Protein AF-A0A941R0S0-F1 (afdb_monomer_lite)

Foldseek 3Di:
DCCVVVPDLLVQLLVLLVLLLVLLVVCCVQCPVVVHPDDVCPLVSLLSNLLSLLSLLLSVLVLLPPLDDPVVSVVSNVLSVLSNVLSNVVSPDPDPSVLVSQLSVLCVLCVCLVRCPPQFDPVLSVLSNVLSVLSNVQSVCCPPVVDDDDPVCVVVVVSSSVSCSSNRRVRSNVSSVVD

Secondary structure (DSSP, 8-state):
-HHHHS--HHHHHHHHHHHHHHHHHHHIIIIIIS--SS-TTHHHHHHHHHHHHHHHHHHHHHHHGGGS-HHHHHHHHHHHHHHHHHHHHHTT--SSTHHHHHHHHHHHHHHHHHH-TTTS-HHHHHHHHHHHHHHHHHHHHHHHH-PPPPGGGTHHHHHHHHHHIIIIIIHHHHHHHT-

pLDDT: mean 87.94, std 9.0, range [44.41, 97.06]

Radius of gyration: 16.09 Å; chains: 1; bounding box: 39×32×51 Å

Structure (mmCIF, N/CA/C/O backbone):
data_AF-A0A941R0S0-F1
#
_entry.id   AF-A0A941R0S0-F1
#
loop_
_atom_site.group_PDB
_atom_site.id
_atom_site.type_symbol
_atom_site.label_atom_id
_atom_site.label_alt_id
_atom_site.label_comp_id
_atom_site.label_asym_id
_atom_site.label_entity_id
_atom_site.label_seq_id
_atom_site.pdbx_PDB_ins_code
_atom_site.Cartn_x
_atom_site.Cartn_y
_atom_site.Cartn_z
_atom_site.occupancy
_atom_site.B_iso_or_equiv
_atom_site.auth_seq_id
_atom_site.auth_comp_id
_atom_site.auth_asym_id
_atom_site.auth_atom_id
_atom_site.pdbx_PDB_model_num
ATOM 1 N N . MET A 1 1 ? 9.749 10.858 22.629 1.00 47.94 1 MET A N 1
ATOM 2 C CA . MET A 1 1 ? 10.110 9.467 22.264 1.00 47.94 1 MET A CA 1
ATOM 3 C C . MET A 1 1 ? 9.110 8.440 22.776 1.00 47.94 1 MET A C 1
ATOM 5 O O . MET A 1 1 ? 8.605 7.709 21.945 1.00 47.94 1 MET A O 1
ATOM 9 N N . LYS A 1 2 ? 8.739 8.398 24.069 1.00 44.41 2 LYS A N 1
ATOM 10 C CA . LYS A 1 2 ? 7.673 7.477 24.533 1.00 44.41 2 LYS A CA 1
ATOM 11 C C . LYS A 1 2 ? 6.359 7.632 23.754 1.00 44.41 2 LYS A C 1
ATOM 13 O O . LYS A 1 2 ? 5.819 6.638 23.311 1.00 44.41 2 LYS A O 1
ATOM 18 N N . SER A 1 3 ? 5.919 8.866 23.506 1.00 51.97 3 SER A N 1
ATOM 19 C CA . SER A 1 3 ? 4.736 9.163 22.682 1.00 51.97 3 SER A CA 1
ATOM 20 C C . SER A 1 3 ? 4.870 8.778 21.204 1.00 51.97 3 SER A C 1
ATOM 22 O O . SER A 1 3 ? 3.861 8.569 20.553 1.00 51.97 3 SER A O 1
ATOM 24 N N . PHE A 1 4 ? 6.096 8.668 20.678 1.00 51.41 4 PHE A N 1
ATOM 25 C CA . PHE A 1 4 ? 6.349 8.236 19.298 1.00 51.41 4 PHE A CA 1
ATOM 26 C C . PHE A 1 4 ? 6.201 6.715 19.148 1.00 51.41 4 PHE A C 1
ATOM 28 O O . PHE A 1 4 ? 5.744 6.243 18.121 1.00 51.41 4 PHE A O 1
ATOM 35 N N . PHE A 1 5 ? 6.552 5.953 20.190 1.00 58.56 5 PHE A N 1
ATOM 36 C CA . PHE A 1 5 ? 6.361 4.497 20.238 1.00 58.56 5 PHE A CA 1
ATOM 37 C C . PHE A 1 5 ? 5.023 4.070 20.868 1.00 58.56 5 PHE A C 1
ATOM 39 O O . PHE A 1 5 ? 4.724 2.882 20.904 1.00 58.56 5 PHE A O 1
ATOM 46 N N . ALA A 1 6 ? 4.244 5.016 21.401 1.00 70.19 6 ALA A N 1
ATOM 47 C CA . ALA A 1 6 ? 2.967 4.780 22.084 1.00 70.19 6 ALA A CA 1
ATOM 48 C C . ALA A 1 6 ? 1.796 5.520 21.416 1.00 70.19 6 ALA A C 1
ATOM 50 O O . ALA A 1 6 ? 0.773 5.770 22.052 1.00 70.19 6 ALA A O 1
ATOM 51 N N . SER A 1 7 ? 1.970 5.913 20.157 1.00 79.38 7 SER A N 1
ATOM 52 C CA . SER A 1 7 ? 0.910 6.430 19.298 1.00 79.38 7 SER A CA 1
ATOM 53 C C . SER A 1 7 ? -0.217 5.410 19.164 1.00 79.38 7 SER A C 1
ATOM 55 O O . SER A 1 7 ? 0.009 4.197 19.143 1.00 79.38 7 SER A O 1
ATOM 57 N N . THR A 1 8 ? -1.445 5.909 19.073 1.00 88.50 8 THR A N 1
ATOM 58 C CA . THR A 1 8 ? -2.624 5.061 18.866 1.00 88.50 8 THR A CA 1
ATOM 59 C C . THR A 1 8 ? -2.588 4.389 17.492 1.00 88.50 8 THR A C 1
ATOM 61 O O . THR A 1 8 ? -1.954 4.892 16.560 1.00 88.50 8 THR A O 1
ATOM 64 N N . ASP A 1 9 ? -3.328 3.288 17.327 1.00 89.31 9 ASP A N 1
ATOM 65 C CA . ASP A 1 9 ? -3.480 2.615 16.026 1.00 89.31 9 ASP A CA 1
ATOM 66 C C . ASP A 1 9 ? -3.929 3.590 14.927 1.00 89.31 9 ASP A C 1
ATOM 68 O O . ASP A 1 9 ? -3.390 3.584 13.819 1.00 89.31 9 ASP A O 1
ATOM 72 N N . LYS A 1 10 ? -4.866 4.487 15.265 1.00 92.06 10 LYS A N 1
ATOM 73 C CA . LYS A 1 10 ? -5.369 5.529 14.365 1.00 92.06 10 LYS A CA 1
ATOM 74 C C . LYS A 1 10 ? -4.269 6.497 13.941 1.00 92.06 10 LYS A C 1
ATOM 76 O O . LYS A 1 10 ? -4.121 6.773 12.753 1.00 92.06 10 LYS A O 1
ATOM 81 N N . GLU A 1 11 ? -3.501 7.030 14.888 1.00 92.00 11 GLU A N 1
ATOM 82 C CA . GLU A 1 11 ? -2.415 7.969 14.582 1.00 92.00 11 GLU A CA 1
ATOM 83 C C . GLU A 1 11 ? -1.331 7.315 13.728 1.00 92.00 11 GLU A C 1
ATOM 85 O O . GLU A 1 11 ? -0.908 7.908 12.736 1.00 92.00 11 GLU A O 1
ATOM 90 N N . ASN A 1 12 ? -0.933 6.085 14.063 1.00 90.00 12 ASN A N 1
ATOM 91 C CA . ASN A 1 12 ? 0.060 5.330 13.301 1.00 90.00 12 ASN A CA 1
ATOM 92 C C . ASN A 1 12 ? -0.395 5.081 11.867 1.00 90.00 12 ASN A C 1
ATOM 94 O O . ASN A 1 12 ? 0.352 5.352 10.926 1.00 90.00 12 ASN A O 1
ATOM 98 N N . ALA A 1 13 ? -1.631 4.622 11.685 1.00 92.12 13 ALA A N 1
ATOM 99 C CA . ALA A 1 13 ? -2.160 4.350 10.360 1.00 92.12 13 ALA A CA 1
ATOM 100 C C . ALA A 1 13 ? -2.310 5.624 9.516 1.00 92.12 13 ALA A C 1
ATOM 102 O O . ALA A 1 13 ? -2.003 5.612 8.325 1.00 92.12 13 ALA A O 1
ATOM 103 N N . LEU A 1 14 ? -2.725 6.743 10.123 1.00 94.75 14 LEU A N 1
ATOM 104 C CA . LEU A 1 14 ? -2.800 8.030 9.429 1.00 94.75 14 LEU A CA 1
ATOM 105 C C . LEU A 1 14 ? -1.411 8.538 9.028 1.00 94.75 14 LEU A C 1
ATOM 107 O O . LEU A 1 14 ? -1.231 8.964 7.890 1.00 94.75 14 LEU A O 1
ATOM 111 N N . GLN A 1 15 ? -0.427 8.475 9.928 1.00 94.00 15 GLN A N 1
ATOM 112 C CA . GLN A 1 15 ? 0.951 8.878 9.633 1.00 94.00 15 GLN A CA 1
ATOM 113 C C . GLN A 1 15 ? 1.560 8.021 8.519 1.00 94.00 15 GLN A C 1
ATOM 115 O O . GLN A 1 15 ? 2.133 8.571 7.578 1.00 94.00 15 GLN A O 1
ATOM 120 N N . ALA A 1 16 ? 1.380 6.699 8.586 1.00 95.00 16 ALA A N 1
ATOM 121 C CA . ALA A 1 16 ? 1.815 5.777 7.544 1.00 95.00 16 ALA A CA 1
ATOM 122 C C . ALA A 1 16 ? 1.138 6.091 6.203 1.00 95.00 16 ALA A C 1
ATOM 124 O O . ALA A 1 16 ? 1.822 6.226 5.193 1.00 95.00 16 ALA A O 1
ATOM 125 N N . GLY A 1 17 ? -0.181 6.305 6.200 1.00 95.88 17 GLY A N 1
ATOM 126 C CA . GLY A 1 17 ? -0.927 6.678 5.002 1.00 95.88 17 GLY A CA 1
ATOM 127 C C . GLY A 1 17 ? -0.429 7.979 4.369 1.00 95.88 17 GLY A C 1
ATOM 128 O O . GLY A 1 17 ? -0.190 8.019 3.165 1.00 95.88 17 GLY A O 1
ATOM 129 N N . TYR A 1 18 ? -0.222 9.047 5.150 1.00 96.50 18 TYR A N 1
ATOM 130 C CA . TYR A 1 18 ? 0.285 10.307 4.590 1.00 96.50 18 TYR A CA 1
ATOM 131 C C . TYR A 1 18 ? 1.710 10.173 4.076 1.00 96.50 18 TYR A C 1
ATOM 133 O O . TYR A 1 18 ? 2.000 10.673 2.991 1.00 96.50 18 TYR A O 1
ATOM 141 N N . LEU A 1 19 ? 2.586 9.495 4.825 1.00 96.56 19 LEU A N 1
ATOM 142 C CA . LEU A 1 19 ? 3.953 9.252 4.381 1.00 96.56 19 LEU A CA 1
ATOM 143 C C . LEU A 1 19 ? 3.948 8.495 3.052 1.00 96.56 19 LEU A C 1
ATOM 145 O O . LEU A 1 19 ? 4.632 8.920 2.128 1.00 96.56 19 LEU A O 1
ATOM 149 N N . PHE A 1 20 ? 3.114 7.460 2.933 1.00 96.44 20 PHE A N 1
ATOM 150 C CA . PHE A 1 20 ? 2.946 6.677 1.712 1.00 96.44 20 PHE A CA 1
ATOM 151 C C . PHE A 1 20 ? 2.473 7.530 0.525 1.00 96.44 20 PHE A C 1
ATOM 153 O O . PHE A 1 20 ? 3.016 7.415 -0.574 1.00 96.44 20 PHE A O 1
ATOM 160 N N . LEU A 1 21 ? 1.509 8.434 0.727 1.00 96.44 21 LEU A N 1
ATOM 161 C CA . LEU A 1 21 ? 1.086 9.369 -0.323 1.00 96.44 21 LEU A CA 1
ATOM 162 C C . LEU A 1 21 ? 2.225 10.310 -0.740 1.00 96.44 21 LEU A C 1
ATOM 164 O O . LEU A 1 21 ?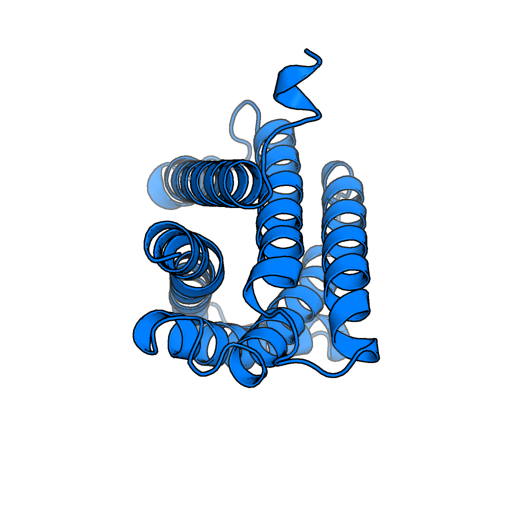 2.466 10.488 -1.933 1.00 96.44 21 LEU A O 1
ATOM 168 N N . ILE A 1 22 ? 2.941 10.884 0.230 1.00 95.56 22 ILE A N 1
ATOM 169 C CA . ILE A 1 22 ? 4.039 11.829 -0.016 1.00 95.56 22 ILE A CA 1
ATOM 170 C C . ILE A 1 22 ? 5.151 11.168 -0.833 1.00 95.56 22 ILE A C 1
ATOM 172 O O . ILE A 1 22 ? 5.567 11.724 -1.845 1.00 95.56 22 ILE A O 1
ATOM 176 N N . VAL A 1 23 ? 5.618 9.982 -0.434 1.00 94.62 23 VAL A N 1
ATOM 177 C CA . VAL A 1 23 ? 6.722 9.296 -1.130 1.00 94.62 23 VAL A CA 1
ATOM 178 C C . VAL A 1 23 ? 6.337 8.851 -2.540 1.00 94.62 23 VAL A C 1
ATOM 180 O O . VAL A 1 23 ? 7.167 8.936 -3.440 1.00 94.62 23 VAL A O 1
ATOM 183 N N . ASN A 1 24 ? 5.078 8.458 -2.773 1.00 93.69 24 ASN A N 1
ATOM 184 C CA . ASN A 1 24 ? 4.605 8.159 -4.126 1.00 93.69 24 ASN A CA 1
ATOM 185 C C . ASN A 1 24 ? 4.541 9.424 -4.999 1.00 93.69 24 ASN A C 1
ATOM 187 O O . ASN A 1 24 ? 4.996 9.392 -6.139 1.00 93.69 24 ASN A O 1
ATOM 191 N N . ILE A 1 25 ? 4.026 10.544 -4.476 1.00 91.94 25 ILE A N 1
ATOM 192 C CA . ILE A 1 25 ? 4.004 11.823 -5.208 1.00 91.94 25 ILE A CA 1
ATOM 193 C C . ILE A 1 25 ? 5.429 12.280 -5.534 1.00 91.94 25 ILE A C 1
ATOM 195 O O . ILE A 1 25 ? 5.688 12.691 -6.662 1.00 91.94 25 ILE A O 1
ATOM 199 N N . LEU A 1 26 ? 6.353 12.183 -4.573 1.00 90.94 26 LEU A N 1
ATOM 200 C CA . LEU A 1 26 ? 7.760 12.515 -4.792 1.00 90.94 26 LEU A CA 1
ATOM 201 C C . LEU A 1 26 ? 8.364 11.662 -5.905 1.00 90.94 26 LEU A C 1
ATOM 203 O O . LEU A 1 26 ? 8.950 12.234 -6.817 1.00 90.94 26 LEU A O 1
ATOM 207 N N . GLY A 1 27 ? 8.163 10.340 -5.869 1.00 87.00 27 GLY A N 1
ATOM 208 C CA . GLY A 1 27 ? 8.613 9.441 -6.933 1.00 87.00 27 GLY A CA 1
ATOM 209 C C . GLY A 1 27 ? 8.050 9.845 -8.296 1.00 87.00 27 GLY A C 1
ATOM 210 O O . GLY A 1 27 ? 8.799 10.069 -9.235 1.00 87.00 27 GLY A O 1
ATOM 211 N N . PHE A 1 28 ? 6.740 10.060 -8.402 1.00 85.69 28 PHE A N 1
ATOM 212 C CA . PHE A 1 28 ? 6.128 10.472 -9.669 1.00 85.69 28 PHE A CA 1
ATOM 213 C C . PHE A 1 28 ? 6.681 11.789 -10.219 1.00 85.69 28 PHE A C 1
ATOM 215 O O . PHE A 1 28 ? 6.889 11.919 -11.424 1.00 85.69 28 PHE A O 1
ATOM 222 N N . VAL A 1 29 ? 6.936 12.769 -9.352 1.00 86.19 29 VAL A N 1
ATOM 223 C CA . VAL A 1 29 ? 7.525 14.042 -9.773 1.00 86.19 29 VAL A CA 1
ATOM 224 C C . VAL A 1 2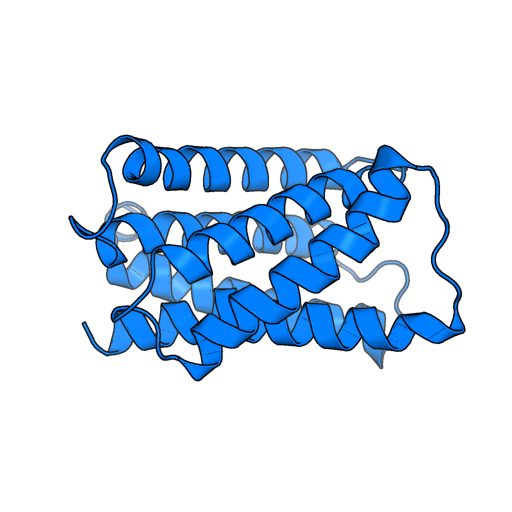9 ? 8.971 13.843 -10.226 1.00 86.19 29 VAL A C 1
ATOM 226 O O . VAL A 1 29 ? 9.333 14.334 -11.293 1.00 86.19 29 VAL A O 1
ATOM 229 N N . THR A 1 30 ? 9.796 13.126 -9.462 1.00 85.00 30 THR A N 1
ATOM 230 C CA . THR A 1 30 ? 11.233 13.015 -9.743 1.00 85.00 30 THR A CA 1
ATOM 231 C C . THR A 1 30 ? 11.541 12.080 -10.912 1.00 85.00 30 THR A C 1
ATOM 233 O O . THR A 1 30 ? 12.223 12.494 -11.848 1.00 85.00 30 THR A O 1
ATOM 236 N N . THR A 1 31 ? 11.031 10.849 -10.916 1.00 81.38 31 THR A N 1
ATOM 237 C CA . THR A 1 31 ? 11.281 9.891 -12.006 1.00 81.38 31 THR A CA 1
ATOM 238 C C . THR A 1 31 ? 10.297 10.061 -13.159 1.00 81.38 31 THR A C 1
ATOM 240 O O . THR A 1 31 ? 10.705 9.985 -14.312 1.00 81.38 31 THR A O 1
ATOM 243 N N . GLY A 1 32 ? 9.019 10.338 -12.886 1.00 77.19 32 GLY A N 1
ATOM 244 C CA . GLY A 1 32 ? 7.985 10.427 -13.926 1.00 77.19 32 GLY A CA 1
ATOM 245 C C . GLY A 1 32 ? 7.983 11.745 -14.708 1.00 77.19 32 GLY A C 1
ATOM 246 O O . GLY A 1 32 ? 8.024 11.734 -15.935 1.00 77.19 32 GLY A O 1
ATOM 247 N N . ILE A 1 33 ? 7.920 12.888 -14.015 1.00 80.75 33 ILE A N 1
ATOM 248 C CA . ILE A 1 33 ? 7.845 14.217 -14.656 1.00 80.75 33 ILE A CA 1
ATOM 249 C C . ILE A 1 33 ? 9.236 14.752 -14.997 1.00 80.75 33 ILE A C 1
ATOM 251 O O . ILE A 1 33 ? 9.451 15.265 -16.093 1.00 80.75 33 ILE A O 1
ATOM 255 N N . MET A 1 34 ? 10.172 14.679 -14.049 1.00 86.62 34 MET A N 1
ATOM 256 C CA . MET A 1 34 ? 11.514 15.242 -14.213 1.00 86.62 34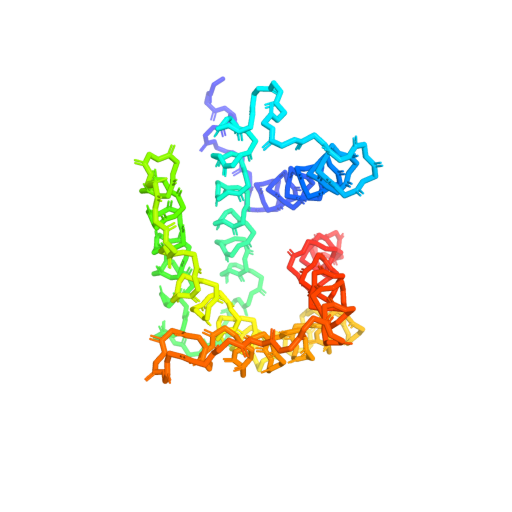 MET A CA 1
ATOM 257 C C . MET A 1 34 ? 12.491 14.282 -14.907 1.00 86.62 34 MET A C 1
ATOM 259 O O . MET A 1 34 ? 13.580 14.719 -15.274 1.00 86.62 34 MET A O 1
ATOM 263 N N . GLY A 1 35 ? 12.123 13.007 -15.092 1.00 82.19 35 GLY A N 1
ATOM 264 C CA . GLY A 1 35 ? 12.944 12.016 -15.797 1.00 82.19 35 GLY A CA 1
ATOM 265 C C . GLY A 1 35 ? 14.280 11.715 -15.114 1.00 82.19 35 GLY A C 1
ATOM 266 O O . GLY A 1 35 ? 15.250 11.375 -15.784 1.00 82.19 35 GLY A O 1
ATOM 267 N N . MET A 1 36 ? 14.372 11.907 -13.797 1.00 87.06 36 MET A N 1
ATOM 268 C CA . MET A 1 36 ? 15.615 11.696 -13.060 1.00 87.06 36 MET A CA 1
ATOM 269 C C . MET A 1 36 ? 15.884 10.199 -12.913 1.00 87.06 36 MET A C 1
ATOM 271 O O . MET A 1 36 ? 15.141 9.524 -12.211 1.00 87.06 36 MET A O 1
ATOM 275 N N . GLU A 1 37 ? 16.964 9.697 -13.512 1.00 78.94 37 GLU A N 1
ATOM 276 C CA . GLU A 1 37 ? 17.340 8.277 -13.407 1.00 78.94 37 GLU A CA 1
ATOM 277 C C . GLU A 1 37 ? 17.733 7.864 -11.980 1.00 78.94 37 GLU A C 1
ATOM 279 O O . GLU A 1 37 ? 17.442 6.749 -11.572 1.00 78.94 37 GLU A O 1
ATOM 284 N N . ALA A 1 38 ? 18.358 8.765 -11.211 1.00 80.00 38 ALA A N 1
ATOM 285 C CA . ALA A 1 38 ? 18.762 8.522 -9.822 1.00 80.00 38 ALA A CA 1
ATOM 286 C C . ALA A 1 38 ? 18.533 9.779 -8.956 1.00 80.00 38 ALA A C 1
ATOM 288 O O . ALA A 1 38 ? 19.453 10.581 -8.744 1.00 80.00 38 ALA A O 1
ATOM 289 N N . PRO A 1 39 ? 17.296 10.022 -8.484 1.00 85.12 39 PRO A N 1
ATOM 290 C CA . PRO A 1 39 ? 16.981 11.180 -7.658 1.00 85.12 39 PRO A CA 1
ATOM 291 C C . PRO A 1 39 ? 17.813 11.216 -6.362 1.00 85.12 39 PRO A C 1
ATOM 293 O O . PRO A 1 39 ? 17.981 10.189 -5.699 1.00 85.12 39 PRO A O 1
ATOM 296 N N . PRO A 1 40 ? 18.293 12.391 -5.913 1.00 83.25 40 PRO A N 1
ATOM 297 C CA . PRO A 1 40 ? 18.945 12.510 -4.614 1.00 83.25 40 PRO A CA 1
ATOM 298 C C . PRO A 1 40 ? 18.058 11.964 -3.490 1.00 83.25 40 PRO A C 1
ATOM 300 O O . PRO A 1 40 ? 16.914 12.382 -3.323 1.00 83.25 40 PRO A O 1
ATOM 303 N N . GLY A 1 41 ? 18.598 11.031 -2.704 1.00 87.12 41 GLY A N 1
ATOM 304 C CA . GLY A 1 41 ? 17.860 10.399 -1.610 1.00 87.12 41 GLY A CA 1
ATOM 305 C C . GLY A 1 41 ? 16.906 9.278 -2.034 1.00 87.12 41 GLY A C 1
ATOM 306 O O . GLY A 1 41 ? 16.135 8.828 -1.191 1.00 87.12 41 GLY A O 1
ATOM 307 N N . GLU A 1 42 ? 16.972 8.782 -3.275 1.00 86.50 42 GLU A N 1
ATOM 308 C CA . GLU A 1 42 ? 16.150 7.668 -3.779 1.00 86.50 42 GLU A CA 1
ATOM 309 C C . GLU A 1 42 ? 16.079 6.484 -2.806 1.00 86.50 42 GLU A C 1
ATOM 311 O O . GLU A 1 42 ? 14.989 6.051 -2.446 1.00 86.50 42 GLU A O 1
ATOM 316 N N . LYS A 1 43 ? 17.221 6.021 -2.281 1.00 88.88 43 LYS A N 1
ATOM 317 C CA . LYS A 1 43 ? 17.255 4.908 -1.315 1.00 88.88 43 LYS A CA 1
ATOM 318 C C . LYS A 1 43 ? 16.492 5.210 -0.023 1.00 88.88 43 LYS A C 1
ATOM 320 O O . LYS A 1 43 ? 15.845 4.329 0.537 1.00 88.88 43 LYS A O 1
ATOM 325 N N . LEU A 1 44 ? 16.543 6.456 0.452 1.00 91.06 44 LEU A N 1
ATOM 326 C CA . LEU A 1 44 ? 15.766 6.882 1.616 1.00 91.06 44 LEU A CA 1
ATOM 327 C C . LEU A 1 44 ? 14.271 6.915 1.284 1.00 91.06 44 LEU A C 1
ATOM 329 O O . LEU A 1 44 ? 13.467 6.425 2.072 1.00 91.06 44 LEU A O 1
ATOM 333 N N . VAL A 1 45 ? 13.893 7.451 0.122 1.00 91.75 45 VAL A N 1
ATOM 334 C CA . VAL A 1 45 ? 12.495 7.471 -0.336 1.00 91.75 45 VAL A CA 1
ATOM 335 C C . VAL A 1 45 ? 11.961 6.047 -0.497 1.00 91.75 45 VAL A C 1
ATOM 337 O O . VAL A 1 45 ? 10.874 5.761 -0.003 1.00 91.75 45 VAL A O 1
ATOM 340 N N . GLY A 1 46 ? 12.742 5.137 -1.083 1.00 90.81 46 GLY A N 1
ATOM 341 C CA . GLY A 1 46 ? 12.412 3.717 -1.197 1.00 90.81 46 GLY A CA 1
ATOM 342 C C . GLY A 1 46 ? 12.247 3.047 0.167 1.00 90.81 46 GLY A C 1
ATOM 343 O O . GLY A 1 46 ? 11.265 2.343 0.398 1.00 90.81 46 GLY A O 1
ATOM 344 N N . PHE A 1 47 ? 13.139 3.322 1.125 1.00 93.06 47 PHE A N 1
ATOM 345 C CA . PHE A 1 47 ? 12.989 2.838 2.500 1.00 93.06 47 PHE A CA 1
ATOM 346 C C . PHE A 1 47 ? 11.683 3.332 3.143 1.00 93.06 47 PHE A C 1
ATOM 348 O O . PHE A 1 47 ? 10.924 2.539 3.705 1.00 93.06 47 PHE A O 1
ATOM 355 N N . LEU A 1 48 ? 11.399 4.634 3.035 1.00 95.12 48 LEU A N 1
ATOM 356 C CA . LEU A 1 48 ? 10.185 5.246 3.579 1.00 95.12 48 LEU A CA 1
ATOM 357 C C . LEU A 1 48 ? 8.919 4.740 2.875 1.00 95.12 48 LEU A C 1
ATOM 359 O O . LEU A 1 48 ? 7.883 4.602 3.524 1.00 95.12 48 LEU A O 1
ATOM 363 N N . TRP A 1 49 ? 8.994 4.414 1.584 1.00 93.94 49 TRP A N 1
ATOM 364 C CA . TRP A 1 49 ? 7.907 3.787 0.834 1.00 93.94 49 TRP A CA 1
ATOM 365 C C . TRP A 1 49 ? 7.555 2.412 1.403 1.00 93.94 49 TRP A C 1
ATOM 367 O O . TRP A 1 49 ? 6.400 2.190 1.765 1.00 93.94 49 TRP A O 1
ATOM 377 N N . GLY A 1 50 ? 8.537 1.533 1.612 1.00 93.75 50 GLY A N 1
ATOM 378 C CA . GLY A 1 50 ? 8.280 0.220 2.214 1.00 93.75 50 GLY A CA 1
ATOM 379 C C . GLY A 1 50 ? 7.793 0.317 3.658 1.00 93.75 50 GLY A C 1
ATOM 380 O O . GLY A 1 50 ? 6.853 -0.378 4.040 1.00 93.75 50 GLY A O 1
ATOM 381 N N . LEU A 1 51 ? 8.395 1.210 4.455 1.00 94.75 51 LEU A N 1
ATOM 382 C CA . LEU A 1 51 ? 7.999 1.443 5.847 1.00 94.75 51 LEU A CA 1
ATOM 383 C C . LEU A 1 51 ? 6.546 1.923 5.946 1.00 94.75 51 LEU A C 1
ATOM 385 O O . LEU A 1 51 ? 5.770 1.422 6.759 1.00 94.75 51 LEU A O 1
ATOM 389 N N . SER A 1 52 ? 6.178 2.897 5.116 1.00 95.75 52 SER A N 1
ATOM 390 C CA . SER A 1 52 ? 4.835 3.473 5.114 1.00 95.75 52 SER A CA 1
ATOM 391 C C . SER A 1 52 ? 3.787 2.498 4.583 1.00 95.75 52 SER A C 1
ATOM 393 O O . SER A 1 52 ? 2.727 2.378 5.194 1.00 95.75 52 SER A O 1
ATOM 395 N N . LEU A 1 53 ? 4.093 1.728 3.535 1.00 95.12 53 LEU A N 1
ATOM 396 C CA . LEU A 1 53 ? 3.207 0.677 3.034 1.00 95.12 53 LEU A CA 1
ATOM 397 C C . LEU A 1 53 ? 2.971 -0.419 4.084 1.00 95.12 53 LEU A C 1
ATOM 399 O O . LEU A 1 53 ? 1.829 -0.807 4.329 1.00 95.12 53 LEU A O 1
ATOM 403 N N . ALA A 1 54 ? 4.026 -0.881 4.757 1.00 94.56 54 ALA A N 1
ATOM 404 C CA . ALA A 1 54 ? 3.890 -1.839 5.851 1.00 94.56 54 ALA A CA 1
ATOM 405 C C . ALA A 1 54 ? 3.040 -1.269 6.999 1.00 94.56 54 ALA A C 1
ATOM 407 O O . ALA A 1 54 ? 2.166 -1.961 7.519 1.00 94.56 54 ALA A O 1
ATOM 408 N N . GLY A 1 55 ? 3.233 0.007 7.350 1.00 93.75 55 GLY A N 1
ATOM 409 C CA . GLY A 1 55 ? 2.419 0.701 8.350 1.00 93.75 55 GLY A CA 1
ATOM 410 C C . GLY A 1 55 ? 0.939 0.813 7.964 1.00 93.75 55 GLY A C 1
ATOM 411 O O . GLY A 1 55 ? 0.074 0.578 8.806 1.00 93.75 55 GLY A O 1
ATOM 412 N N . VAL A 1 56 ? 0.635 1.099 6.693 1.00 94.50 56 VAL A N 1
ATOM 413 C CA . VAL A 1 56 ? -0.736 1.086 6.151 1.00 94.50 56 VAL A CA 1
ATOM 414 C C . VAL A 1 56 ? -1.370 -0.289 6.340 1.00 94.50 56 VAL A C 1
ATOM 416 O O . VAL A 1 56 ? -2.476 -0.388 6.870 1.00 94.50 56 VAL A O 1
ATOM 419 N N . ILE A 1 57 ? -0.661 -1.348 5.941 1.00 92.56 57 ILE A N 1
ATOM 420 C CA . ILE A 1 57 ? -1.159 -2.722 6.033 1.00 92.56 57 ILE A CA 1
ATOM 421 C C . ILE A 1 57 ? -1.374 -3.103 7.500 1.00 92.56 57 ILE A C 1
ATOM 423 O O . ILE A 1 57 ? -2.452 -3.570 7.847 1.00 92.56 57 ILE A O 1
ATOM 427 N N . LEU A 1 58 ? -0.428 -2.825 8.401 1.00 91.88 58 LEU A N 1
ATOM 428 C CA . LEU A 1 58 ? -0.619 -3.064 9.838 1.00 91.88 58 LEU A CA 1
ATOM 429 C C . LEU A 1 58 ? -1.817 -2.290 10.401 1.00 91.88 58 LEU A C 1
ATOM 431 O O . LEU A 1 58 ? -2.591 -2.849 11.177 1.00 91.88 58 LEU A O 1
ATOM 435 N N . GLY A 1 59 ? -2.014 -1.047 9.958 1.00 91.06 59 GLY A N 1
ATOM 436 C CA . GLY A 1 59 ? -3.170 -0.222 10.302 1.00 91.06 59 GLY A CA 1
ATOM 437 C C . GLY A 1 59 ? -4.510 -0.803 9.839 1.00 91.06 59 GLY A C 1
ATOM 438 O O . GLY A 1 59 ? -5.548 -0.445 10.396 1.00 91.06 59 GLY A O 1
ATOM 439 N N . MET A 1 60 ? -4.513 -1.733 8.877 1.00 89.94 60 MET A N 1
ATOM 440 C CA . MET A 1 60 ? -5.722 -2.450 8.470 1.00 89.94 60 MET A CA 1
ATOM 441 C C . MET A 1 60 ? -6.171 -3.480 9.503 1.00 89.94 60 MET A C 1
AT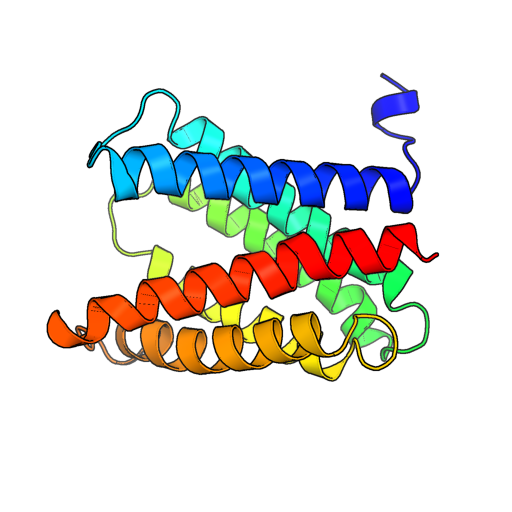OM 443 O O . MET A 1 60 ? -7.372 -3.680 9.652 1.00 89.94 60 MET A O 1
ATOM 447 N N . LYS A 1 61 ? -5.261 -4.110 10.258 1.00 88.69 61 LYS A N 1
ATOM 448 C CA . LYS A 1 61 ? -5.616 -5.146 11.247 1.00 88.69 61 LYS A CA 1
ATOM 449 C C . LYS A 1 61 ? -6.687 -4.666 12.252 1.00 88.69 61 LYS A C 1
ATOM 451 O O . LYS A 1 61 ? -7.735 -5.306 12.337 1.00 88.69 61 LYS A O 1
ATOM 456 N N . PRO A 1 62 ? -6.499 -3.547 12.977 1.00 88.94 62 PRO A N 1
ATOM 457 C CA . PRO A 1 62 ? -7.517 -3.026 13.896 1.00 88.94 62 PRO A CA 1
ATOM 458 C C . PRO A 1 62 ? -8.708 -2.345 13.189 1.00 88.94 62 PRO A C 1
ATOM 460 O O . PRO A 1 62 ? -9.759 -2.156 13.807 1.00 88.94 62 PRO A O 1
ATOM 463 N N . LEU A 1 63 ? -8.597 -1.971 11.906 1.00 89.06 63 LEU A N 1
ATOM 464 C CA . LEU A 1 63 ? -9.754 -1.527 11.114 1.00 89.06 63 LEU A CA 1
ATOM 465 C C . LEU A 1 63 ? -10.692 -2.686 10.787 1.00 89.06 63 LEU A C 1
ATOM 467 O O . LEU A 1 63 ? -11.900 -2.539 10.957 1.00 89.06 63 LEU A O 1
ATOM 471 N N . LEU A 1 64 ? -10.123 -3.809 10.346 1.00 88.62 64 LEU A N 1
ATOM 472 C CA . LEU A 1 64 ? -10.845 -5.026 9.991 1.00 88.62 64 LEU A CA 1
ATOM 473 C C . LEU A 1 64 ? -11.545 -5.636 11.209 1.00 88.62 64 LEU A C 1
ATOM 475 O O . LEU A 1 64 ? -12.679 -6.095 11.084 1.00 88.62 64 LEU A O 1
ATOM 479 N N . GLY A 1 65 ? -10.926 -5.561 12.391 1.00 83.06 65 GLY A N 1
ATOM 480 C CA . GLY A 1 65 ? -11.520 -6.065 13.631 1.00 83.06 65 GLY A CA 1
ATOM 481 C C . GLY A 1 65 ? -11.878 -7.548 13.513 1.00 83.06 65 GLY A C 1
ATOM 482 O O . GLY A 1 65 ? -11.085 -8.332 12.994 1.00 83.06 65 GLY A O 1
ATOM 483 N N . ASP A 1 66 ? -13.086 -7.909 13.945 1.00 79.94 66 ASP A N 1
ATOM 484 C CA . ASP A 1 66 ? -13.590 -9.290 13.899 1.00 79.94 66 ASP A CA 1
ATOM 485 C C . ASP A 1 66 ? -14.257 -9.654 12.558 1.00 79.94 66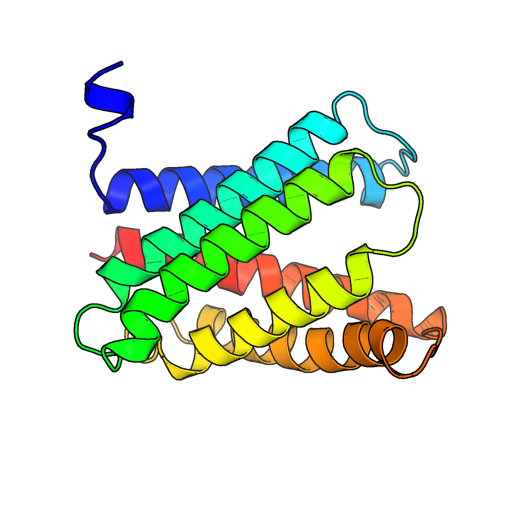 ASP A C 1
ATOM 487 O O . ASP A 1 66 ? -14.781 -10.754 12.400 1.00 79.94 66 ASP A O 1
ATOM 491 N N . ASN A 1 67 ? -14.230 -8.755 11.565 1.00 76.94 67 ASN A N 1
ATOM 492 C CA . ASN A 1 67 ? -14.808 -9.017 10.239 1.00 76.94 67 ASN A CA 1
ATOM 493 C C . ASN A 1 67 ? -13.957 -9.980 9.393 1.00 76.94 67 ASN A C 1
ATOM 495 O O . ASN A 1 67 ? -14.356 -10.352 8.291 1.00 76.94 67 ASN A O 1
ATOM 499 N N . VAL A 1 68 ? -12.781 -10.376 9.888 1.00 76.25 68 VAL A N 1
ATOM 500 C CA . VAL A 1 68 ? -11.875 -11.315 9.226 1.00 76.25 68 VAL A CA 1
ATOM 501 C C . VAL A 1 68 ? -11.636 -12.560 10.071 1.00 76.25 68 VAL A C 1
ATOM 503 O O . VAL A 1 68 ? -11.468 -12.451 11.286 1.00 76.25 68 VAL A O 1
ATOM 506 N N . PRO A 1 69 ? -11.537 -13.743 9.437 1.00 75.50 69 PRO A N 1
ATOM 507 C CA . PRO A 1 69 ? -11.074 -14.952 10.105 1.00 75.50 69 PRO A CA 1
ATOM 508 C C . PRO A 1 69 ? -9.719 -14.743 10.798 1.00 75.50 69 PRO A C 1
ATOM 510 O O . PRO A 1 69 ? -8.871 -13.982 10.327 1.00 75.50 69 PRO A O 1
ATOM 513 N N . GLU A 1 70 ? -9.485 -15.449 11.903 1.00 75.81 70 GLU A N 1
ATOM 514 C CA . GLU A 1 70 ? -8.295 -15.246 12.740 1.00 75.81 70 GLU A CA 1
ATOM 515 C C . GLU A 1 70 ? -6.973 -15.446 11.976 1.00 75.81 70 GLU A C 1
ATOM 517 O O . GLU A 1 70 ? -6.041 -14.657 12.131 1.00 75.81 70 GLU A O 1
ATOM 522 N N . ASN A 1 71 ? -6.925 -16.413 11.054 1.00 73.31 71 ASN A N 1
ATOM 523 C CA . ASN A 1 71 ? -5.770 -16.633 10.180 1.00 73.31 71 ASN A CA 1
ATOM 524 C C . ASN A 1 71 ? -5.470 -15.429 9.264 1.00 73.31 71 ASN A C 1
ATOM 526 O O . ASN A 1 71 ? -4.309 -15.153 8.970 1.00 73.31 71 ASN A O 1
ATOM 530 N N . TRP A 1 72 ? -6.491 -14.683 8.836 1.00 75.19 72 TRP A N 1
ATOM 531 C CA . TRP A 1 72 ? -6.323 -13.453 8.054 1.00 75.19 72 TRP A CA 1
ATOM 532 C C . TRP A 1 72 ? -5.858 -12.274 8.904 1.00 75.19 72 TRP A C 1
ATOM 534 O O . TRP A 1 72 ? -5.087 -11.435 8.433 1.00 75.19 72 TRP A O 1
ATOM 544 N N . ARG A 1 73 ? -6.282 -12.229 10.170 1.00 73.56 73 ARG A N 1
ATOM 545 C CA . ARG A 1 73 ? -5.876 -11.194 11.125 1.00 73.56 73 ARG A CA 1
ATOM 546 C C . ARG A 1 73 ? -4.361 -11.200 11.361 1.00 73.56 73 ARG A C 1
ATOM 548 O O . ARG A 1 73 ? -3.753 -10.130 11.453 1.00 73.56 73 ARG A O 1
ATOM 555 N N . ASP A 1 74 ? -3.759 -12.384 11.404 1.00 80.88 74 ASP A N 1
ATOM 556 C CA . ASP A 1 74 ? -2.303 -12.552 11.475 1.00 80.88 74 ASP A CA 1
ATOM 557 C C . ASP A 1 74 ? -1.638 -12.475 10.094 1.00 80.88 74 ASP A C 1
ATOM 559 O O . ASP A 1 74 ? -0.514 -11.981 9.974 1.00 80.88 74 ASP A O 1
ATOM 563 N N . GLY A 1 75 ? -2.369 -12.837 9.035 1.00 81.69 75 GLY A N 1
ATOM 564 C CA . GLY A 1 75 ? -1.965 -12.620 7.646 1.00 81.69 75 GLY A CA 1
ATOM 565 C C . GLY A 1 75 ? -1.553 -11.172 7.369 1.00 81.69 75 GLY A C 1
ATOM 566 O O . GLY A 1 75 ? -0.501 -10.941 6.785 1.00 81.69 75 GLY A O 1
ATOM 567 N N . THR A 1 76 ? -2.300 -10.181 7.862 1.00 84.44 76 THR A N 1
ATOM 568 C CA . THR A 1 76 ? -1.958 -8.751 7.718 1.00 84.44 76 THR A CA 1
ATOM 569 C C . THR A 1 76 ? -0.580 -8.399 8.296 1.00 84.44 76 THR A C 1
ATOM 571 O O . THR A 1 76 ? 0.158 -7.614 7.701 1.00 84.44 76 THR A O 1
ATOM 574 N N . ILE A 1 77 ? -0.192 -9.008 9.422 1.00 88.06 77 ILE A N 1
ATOM 575 C CA . ILE A 1 77 ? 1.145 -8.816 10.008 1.00 88.06 77 ILE A CA 1
ATOM 576 C C . ILE A 1 77 ? 2.206 -9.465 9.124 1.00 88.06 77 ILE A C 1
ATOM 578 O O . ILE A 1 77 ? 3.222 -8.837 8.828 1.00 88.06 77 ILE A O 1
ATOM 582 N N . PHE A 1 78 ? 1.959 -10.700 8.684 1.00 88.38 78 PHE A N 1
ATOM 583 C CA . PHE A 1 78 ? 2.848 -11.408 7.769 1.00 88.38 78 PHE A CA 1
ATOM 584 C C . PHE A 1 78 ? 3.083 -10.607 6.480 1.00 88.38 78 PHE A C 1
ATOM 586 O O . PHE A 1 78 ? 4.230 -10.415 6.085 1.00 88.38 78 PHE A O 1
ATOM 593 N N . PHE A 1 79 ? 2.020 -10.075 5.868 1.00 89.31 79 PHE A N 1
ATOM 594 C CA . PHE A 1 79 ? 2.110 -9.265 4.654 1.00 89.31 79 PHE A CA 1
ATOM 595 C C . PHE A 1 79 ? 2.941 -8.003 4.864 1.00 89.31 79 PHE A C 1
ATOM 597 O O . PHE A 1 79 ? 3.832 -7.726 4.065 1.00 89.31 79 PHE A O 1
ATOM 604 N N . ALA A 1 80 ? 2.697 -7.264 5.948 1.00 91.38 80 ALA A N 1
ATOM 605 C CA . ALA A 1 80 ? 3.464 -6.063 6.254 1.00 91.38 80 ALA A CA 1
ATOM 606 C C . ALA A 1 80 ? 4.954 -6.363 6.476 1.00 91.38 80 ALA A C 1
ATOM 608 O O . ALA A 1 80 ? 5.810 -5.654 5.946 1.00 91.38 80 ALA A O 1
ATOM 609 N N . ALA A 1 81 ? 5.267 -7.429 7.219 1.00 91.94 81 ALA A N 1
ATOM 610 C CA . ALA A 1 81 ? 6.643 -7.850 7.464 1.00 91.94 81 ALA A CA 1
ATOM 611 C C . ALA A 1 81 ? 7.341 -8.267 6.162 1.00 91.94 81 ALA A C 1
ATOM 613 O O . ALA A 1 81 ? 8.416 -7.757 5.859 1.00 91.94 81 ALA A O 1
ATOM 614 N N . ALA A 1 82 ? 6.703 -9.128 5.362 1.00 90.50 82 ALA A N 1
ATOM 615 C CA . ALA A 1 82 ? 7.237 -9.574 4.080 1.00 90.50 82 ALA A CA 1
ATOM 616 C C . ALA A 1 82 ? 7.488 -8.394 3.131 1.00 90.50 82 ALA A C 1
ATOM 618 O O . ALA A 1 82 ? 8.549 -8.321 2.513 1.00 90.50 82 ALA A O 1
ATOM 619 N N . ILE A 1 83 ? 6.551 -7.441 3.067 1.00 90.62 83 ILE A N 1
ATOM 620 C CA . ILE A 1 83 ? 6.684 -6.261 2.215 1.00 90.62 83 ILE A CA 1
ATOM 621 C C . ILE A 1 83 ? 7.846 -5.380 2.657 1.00 90.62 83 ILE A C 1
ATOM 623 O O . ILE A 1 83 ? 8.660 -4.977 1.827 1.00 90.62 83 ILE A O 1
ATOM 627 N N . PHE A 1 84 ? 7.949 -5.101 3.956 1.00 92.88 84 PHE A N 1
ATOM 628 C CA . PHE A 1 84 ? 9.030 -4.275 4.472 1.00 92.88 84 PHE A CA 1
ATOM 629 C C . PHE A 1 84 ? 10.393 -4.938 4.253 1.00 92.88 84 PHE A C 1
ATOM 631 O O . PHE A 1 84 ? 11.309 -4.290 3.749 1.00 92.88 84 PHE A O 1
ATOM 638 N N . THR A 1 85 ? 10.514 -6.235 4.552 1.00 91.12 85 THR A N 1
ATOM 639 C CA . THR A 1 85 ? 11.754 -6.991 4.347 1.00 91.12 85 THR A CA 1
ATOM 640 C C . THR A 1 85 ? 12.160 -7.018 2.876 1.00 91.12 85 THR A C 1
ATOM 642 O O . THR A 1 85 ? 13.291 -6.649 2.561 1.00 91.12 85 THR A O 1
ATOM 645 N N . ALA A 1 86 ? 11.252 -7.385 1.969 1.00 88.56 86 ALA A N 1
ATOM 646 C CA . ALA A 1 86 ? 11.543 -7.406 0.537 1.00 88.56 86 ALA A CA 1
ATOM 647 C C . ALA A 1 86 ? 11.972 -6.019 0.035 1.00 88.56 86 ALA A C 1
ATOM 649 O O . ALA A 1 86 ? 13.011 -5.894 -0.608 1.00 88.56 86 ALA A O 1
ATOM 650 N N . ASN A 1 87 ? 11.255 -4.963 0.428 1.00 90.44 87 ASN A N 1
ATOM 651 C CA . ASN A 1 87 ? 11.620 -3.598 0.068 1.00 90.44 87 ASN A CA 1
ATOM 652 C C . ASN A 1 87 ? 13.013 -3.203 0.581 1.00 90.44 87 ASN A C 1
ATOM 654 O O . ASN A 1 87 ? 13.772 -2.576 -0.147 1.00 90.44 87 ASN A O 1
ATOM 658 N N . THR A 1 88 ? 13.382 -3.578 1.812 1.00 89.56 88 THR A N 1
ATOM 659 C CA . THR A 1 88 ? 14.729 -3.285 2.332 1.00 89.56 88 THR A CA 1
ATOM 660 C C . THR A 1 88 ? 15.838 -4.018 1.582 1.00 89.56 88 THR A C 1
ATOM 662 O O . THR A 1 88 ? 16.922 -3.458 1.437 1.00 89.56 88 THR A O 1
ATOM 665 N N . LEU A 1 89 ? 15.575 -5.228 1.079 1.00 88.88 89 LEU A N 1
ATOM 666 C CA . LEU A 1 89 ? 16.530 -5.976 0.257 1.00 88.88 89 LEU A CA 1
ATOM 667 C C . LEU A 1 89 ? 16.723 -5.321 -1.119 1.00 88.88 89 LEU A C 1
ATOM 669 O O . LEU A 1 89 ? 17.853 -5.227 -1.590 1.00 88.88 89 LEU A O 1
ATOM 673 N N . LEU A 1 90 ? 15.647 -4.795 -1.714 1.00 86.06 90 LEU A N 1
ATOM 674 C CA . LEU A 1 90 ? 15.681 -4.108 -3.012 1.00 86.06 90 LEU A CA 1
ATOM 675 C C . LEU A 1 90 ? 16.518 -2.819 -3.010 1.00 86.06 90 LEU A C 1
ATOM 677 O O . LEU A 1 90 ? 17.012 -2.407 -4.050 1.00 86.06 90 LEU A O 1
ATOM 681 N N . LEU A 1 91 ? 16.744 -2.184 -1.854 1.00 86.25 91 LEU A N 1
ATOM 682 C CA . LEU A 1 91 ? 17.557 -0.955 -1.771 1.00 86.25 91 LEU A CA 1
ATOM 683 C C . LEU A 1 91 ? 19.033 -1.153 -2.158 1.00 86.25 91 LEU A C 1
ATOM 685 O O . LEU A 1 91 ? 19.759 -0.172 -2.373 1.00 86.25 91 LEU A O 1
ATOM 689 N N . GLY A 1 92 ? 19.493 -2.402 -2.159 1.00 80.81 92 GLY A N 1
ATOM 690 C CA . GLY A 1 92 ? 20.843 -2.790 -2.546 1.00 80.81 92 GLY A CA 1
ATOM 691 C C . GLY A 1 92 ? 20.877 -3.827 -3.661 1.00 80.81 92 GLY A C 1
ATOM 692 O O . GLY A 1 92 ? 21.923 -4.451 -3.809 1.00 80.81 92 GLY A O 1
ATOM 693 N N . SER A 1 93 ? 19.766 -4.056 -4.371 1.00 79.94 93 SER A N 1
ATOM 694 C CA . SER A 1 93 ? 19.754 -4.963 -5.516 1.00 79.94 93 SER A CA 1
ATOM 695 C C . SER A 1 93 ? 19.995 -4.211 -6.823 1.00 79.94 93 SER A C 1
ATOM 697 O O . SER A 1 93 ? 19.611 -3.051 -6.972 1.00 79.94 93 SER A O 1
ATOM 699 N N . ASP A 1 94 ? 20.644 -4.900 -7.759 1.00 70.38 94 ASP A N 1
ATOM 700 C CA . ASP A 1 94 ? 21.008 -4.373 -9.078 1.00 70.38 94 ASP A CA 1
ATOM 701 C C . ASP A 1 94 ? 20.207 -5.074 -10.203 1.00 70.38 94 ASP A C 1
ATOM 703 O O . ASP A 1 94 ? 20.481 -4.871 -11.387 1.00 70.38 94 ASP A O 1
ATOM 707 N N . GLY A 1 95 ? 19.258 -5.951 -9.844 1.00 64.62 95 GLY A N 1
ATOM 708 C CA . GLY A 1 95 ? 18.506 -6.812 -10.756 1.00 64.62 95 GLY A CA 1
ATOM 709 C C . GLY A 1 95 ? 17.009 -6.494 -10.845 1.00 64.62 95 GLY A C 1
ATOM 710 O O . GLY A 1 95 ? 16.508 -5.487 -10.350 1.00 64.62 95 GLY A O 1
ATOM 711 N N . ASN A 1 96 ? 16.267 -7.385 -11.513 1.00 63.75 96 ASN A N 1
ATOM 712 C CA . ASN A 1 96 ? 14.809 -7.297 -11.663 1.00 63.75 96 ASN A CA 1
ATOM 713 C C . ASN A 1 96 ? 14.075 -8.059 -10.541 1.00 63.75 96 ASN A C 1
ATOM 715 O O . ASN A 1 96 ? 13.161 -8.848 -10.786 1.00 63.75 96 ASN A O 1
ATOM 719 N N . GLU A 1 97 ? 14.477 -7.863 -9.283 1.00 74.38 97 GLU A N 1
ATOM 720 C CA . GLU A 1 97 ? 13.819 -8.513 -8.141 1.00 74.38 97 GLU A CA 1
ATOM 721 C C . GLU A 1 97 ? 12.476 -7.847 -7.772 1.00 74.38 97 GLU A C 1
ATOM 723 O O . GLU A 1 97 ? 11.738 -8.339 -6.914 1.00 74.38 97 GLU A O 1
ATOM 728 N N . PHE A 1 98 ? 12.120 -6.744 -8.442 1.00 80.31 98 PHE A N 1
ATOM 729 C CA . PHE A 1 98 ? 10.887 -6.004 -8.186 1.00 80.31 98 PHE A CA 1
ATOM 730 C C . PHE A 1 98 ? 9.629 -6.736 -8.673 1.00 80.31 98 PHE A C 1
ATOM 732 O O . PHE A 1 98 ? 8.596 -6.649 -8.012 1.00 80.31 98 PHE A O 1
ATOM 739 N N . ALA A 1 99 ? 9.674 -7.483 -9.784 1.00 85.19 99 ALA A N 1
ATOM 740 C CA . ALA A 1 99 ? 8.462 -8.083 -10.358 1.00 85.19 99 ALA A CA 1
ATOM 741 C C . ALA A 1 99 ? 7.776 -9.123 -9.437 1.00 85.19 99 ALA A C 1
ATOM 743 O O . ALA A 1 99 ? 6.566 -8.997 -9.206 1.00 85.19 99 ALA A O 1
ATOM 744 N N . PRO A 1 100 ? 8.490 -10.096 -8.827 1.00 86.88 100 PRO A N 1
ATOM 745 C CA . PRO A 1 100 ? 7.884 -11.023 -7.865 1.00 86.88 100 PRO A CA 1
ATOM 746 C C . PRO A 1 100 ? 7.391 -10.315 -6.595 1.00 86.88 100 PRO A C 1
ATOM 748 O O . PRO A 1 100 ? 6.339 -10.653 -6.048 1.00 86.88 100 PRO A O 1
ATOM 751 N N . PHE A 1 101 ? 8.127 -9.297 -6.140 1.00 89.12 101 PHE A N 1
ATOM 752 C CA . PHE A 1 101 ? 7.732 -8.474 -5.001 1.00 89.12 101 PHE A CA 1
ATOM 753 C C . PHE A 1 101 ? 6.425 -7.716 -5.275 1.00 89.12 101 PHE A C 1
ATOM 755 O O . PHE A 1 101 ? 5.492 -7.752 -4.469 1.00 89.12 101 PHE A O 1
ATOM 762 N N . PHE A 1 102 ? 6.321 -7.085 -6.443 1.00 89.50 102 PHE A N 1
ATOM 763 C CA . PHE A 1 102 ? 5.137 -6.341 -6.847 1.00 89.50 102 PHE A CA 1
ATOM 764 C C . PHE A 1 102 ? 3.929 -7.259 -7.070 1.00 89.50 102 PHE A C 1
ATOM 766 O O . PHE A 1 102 ? 2.827 -6.924 -6.640 1.00 89.50 102 PHE A O 1
ATOM 773 N N . PHE A 1 103 ? 4.136 -8.466 -7.613 1.00 92.44 103 PHE A N 1
ATOM 774 C CA . PHE A 1 103 ? 3.091 -9.494 -7.689 1.00 92.44 103 PHE A CA 1
ATOM 775 C C . PHE A 1 103 ? 2.471 -9.783 -6.321 1.00 92.44 103 PHE A C 1
ATOM 777 O O . PHE A 1 103 ? 1.247 -9.806 -6.177 1.00 92.44 103 PHE A O 1
ATOM 784 N N . PHE A 1 104 ? 3.312 -9.955 -5.301 1.00 91.31 104 PHE A N 1
ATOM 785 C CA . PHE A 1 104 ? 2.858 -10.226 -3.943 1.00 91.31 104 PHE A CA 1
ATOM 786 C C . PHE A 1 104 ? 2.068 -9.055 -3.338 1.00 91.31 104 PHE A C 1
ATOM 788 O O . PHE A 1 104 ? 1.045 -9.271 -2.683 1.00 91.31 104 PHE A O 1
ATOM 795 N N . ILE A 1 105 ? 2.483 -7.812 -3.603 1.00 92.75 105 ILE A N 1
ATOM 796 C CA . ILE A 1 105 ? 1.723 -6.616 -3.211 1.00 92.75 105 ILE A CA 1
ATOM 797 C C . ILE A 1 105 ? 0.343 -6.606 -3.881 1.00 92.75 105 ILE A C 1
ATOM 799 O O . ILE A 1 105 ? -0.669 -6.394 -3.213 1.00 92.75 105 ILE A O 1
ATOM 803 N N . CYS A 1 106 ? 0.277 -6.870 -5.185 1.00 94.56 106 CYS A N 1
ATOM 804 C CA . CYS A 1 106 ? -0.978 -6.884 -5.932 1.00 94.56 106 CYS A CA 1
ATOM 805 C C . CYS A 1 106 ? -1.927 -7.997 -5.460 1.00 94.56 106 CYS A C 1
ATOM 807 O O . CYS A 1 106 ? -3.130 -7.761 -5.328 1.00 94.56 106 CYS A O 1
ATOM 809 N N . LEU A 1 107 ? -1.396 -9.170 -5.105 1.00 92.44 107 LEU A N 1
ATOM 810 C CA . LEU A 1 107 ? -2.164 -10.233 -4.453 1.00 92.44 107 LEU A CA 1
ATOM 811 C C . LEU A 1 107 ? -2.753 -9.758 -3.118 1.00 92.44 107 LEU A C 1
ATOM 813 O O . LEU A 1 107 ? -3.932 -9.992 -2.837 1.00 92.44 107 LEU A O 1
ATOM 817 N N . ASN A 1 108 ? -1.961 -9.046 -2.313 1.00 91.62 108 ASN A N 1
ATOM 818 C CA . ASN A 1 108 ? -2.435 -8.473 -1.058 1.00 91.62 108 ASN A CA 1
ATOM 819 C C . ASN A 1 108 ? -3.544 -7.428 -1.274 1.00 91.62 108 ASN A C 1
ATOM 821 O O . ASN A 1 108 ? -4.505 -7.401 -0.509 1.00 91.62 108 ASN A O 1
ATOM 825 N N . MET A 1 109 ? -3.484 -6.626 -2.341 1.00 94.62 109 MET A N 1
ATOM 826 C CA . MET A 1 109 ? -4.570 -5.699 -2.686 1.00 94.62 109 MET A CA 1
ATOM 827 C C . MET A 1 109 ? -5.885 -6.431 -2.979 1.00 94.62 109 MET A C 1
ATOM 829 O O . MET A 1 109 ? -6.931 -6.031 -2.467 1.00 94.62 109 MET A O 1
ATOM 833 N N . VAL A 1 110 ? -5.847 -7.518 -3.759 1.00 94.50 110 VAL A N 1
ATOM 834 C CA . VAL A 1 110 ? -7.046 -8.326 -4.058 1.00 94.50 110 VAL A CA 1
ATOM 835 C C . VAL A 1 110 ? -7.622 -8.936 -2.782 1.00 94.50 110 VAL A C 1
ATOM 837 O O . VAL A 1 110 ? -8.834 -8.902 -2.561 1.00 94.50 110 VAL A O 1
ATOM 840 N N . ALA A 1 111 ? -6.754 -9.442 -1.910 1.00 90.25 111 ALA A N 1
ATOM 841 C CA . ALA A 1 111 ? -7.158 -9.938 -0.608 1.00 90.25 111 ALA A CA 1
ATOM 842 C C . ALA A 1 111 ? -7.826 -8.852 0.248 1.00 90.25 111 ALA A C 1
ATOM 844 O O . ALA A 1 111 ? -8.925 -9.061 0.762 1.00 90.25 111 ALA A O 1
ATOM 845 N N . LEU A 1 112 ? -7.203 -7.674 0.350 1.00 90.69 112 LEU A N 1
ATOM 846 C CA . LEU A 1 112 ? -7.743 -6.534 1.089 1.00 90.69 112 LEU A CA 1
ATOM 847 C C . LEU A 1 112 ? -9.087 -6.071 0.525 1.00 90.69 112 LEU A C 1
ATOM 849 O O . LEU A 1 112 ? -9.973 -5.732 1.307 1.00 90.69 112 LEU A O 1
ATOM 853 N N . TYR A 1 113 ? -9.291 -6.102 -0.794 1.00 93.75 113 TYR A N 1
ATOM 854 C CA . TYR A 1 113 ? -10.601 -5.831 -1.391 1.00 93.75 113 TYR A CA 1
ATOM 855 C C . TYR A 1 113 ? -11.694 -6.760 -0.843 1.00 93.75 113 TYR A C 1
ATOM 857 O O . TYR A 1 113 ? -12.788 -6.285 -0.520 1.00 93.75 113 TYR A O 1
ATOM 865 N N . ALA A 1 114 ? -11.400 -8.060 -0.741 1.00 90.31 114 ALA A N 1
ATOM 866 C CA . ALA A 1 114 ? -12.362 -9.064 -0.299 1.00 90.31 114 ALA A CA 1
ATOM 867 C C . ALA A 1 114 ? -12.728 -8.896 1.181 1.00 90.31 114 ALA A C 1
ATOM 869 O O . ALA A 1 114 ? -13.889 -9.045 1.546 1.00 90.31 114 ALA A O 1
ATOM 870 N N . VAL A 1 115 ? -11.753 -8.550 2.026 1.00 88.62 115 VAL A N 1
ATOM 871 C CA . VAL A 1 115 ? -11.960 -8.491 3.481 1.00 88.62 115 VAL A CA 1
ATOM 872 C C . VAL A 1 115 ? -12.377 -7.122 4.021 1.00 88.62 115 VAL A C 1
ATOM 874 O O . VAL A 1 115 ? -12.794 -7.024 5.169 1.00 88.62 115 VAL A O 1
ATOM 877 N N . SER A 1 116 ? -12.262 -6.052 3.232 1.00 90.12 116 SER A N 1
ATOM 878 C CA . SER A 1 116 ? -12.545 -4.678 3.683 1.00 90.12 116 SER A CA 1
ATOM 879 C C . SER A 1 116 ? -13.962 -4.187 3.366 1.00 90.12 116 SER A C 1
ATOM 881 O O . SER A 1 116 ? -14.232 -2.981 3.414 1.00 90.12 116 SER A O 1
ATOM 883 N N . GLU A 1 117 ? -14.877 -5.094 3.021 1.00 91.38 117 GLU A N 1
ATOM 884 C CA . GLU A 1 117 ? -16.272 -4.754 2.754 1.00 91.38 117 GLU A CA 1
ATOM 885 C C . GLU A 1 117 ? -16.933 -4.082 3.967 1.00 91.38 117 GLU A C 1
ATOM 887 O O . GLU A 1 117 ? -16.754 -4.498 5.107 1.00 91.38 117 GLU A O 1
ATOM 892 N N . GLY A 1 118 ? -17.653 -2.981 3.726 1.00 89.62 118 GLY A N 1
ATOM 893 C CA . GLY A 1 118 ? -18.272 -2.175 4.785 1.00 89.62 118 GLY A CA 1
ATOM 894 C C . GLY A 1 118 ? -17.298 -1.331 5.620 1.00 89.62 118 GLY A C 1
ATOM 895 O O . GLY A 1 118 ? -17.751 -0.502 6.404 1.00 89.62 118 GLY A O 1
ATOM 896 N N . ILE A 1 119 ? -15.981 -1.487 5.433 1.00 92.19 119 ILE A N 1
ATOM 897 C CA . ILE A 1 119 ? -14.942 -0.779 6.200 1.00 92.19 119 ILE A CA 1
ATOM 898 C C . ILE A 1 119 ? -14.273 0.295 5.344 1.00 92.19 119 ILE A C 1
ATOM 900 O O . ILE A 1 119 ? -14.177 1.453 5.748 1.00 92.19 119 ILE A O 1
ATOM 904 N N . ILE A 1 120 ? -13.815 -0.081 4.147 1.00 93.56 120 ILE A N 1
ATOM 905 C CA . ILE A 1 120 ? -13.263 0.854 3.165 1.00 93.56 120 ILE A CA 1
ATOM 906 C C . ILE A 1 120 ? -14.365 1.235 2.174 1.00 93.56 120 ILE A C 1
ATOM 908 O O . ILE A 1 120 ? -15.085 0.383 1.653 1.00 93.56 120 ILE A O 1
ATOM 912 N N . GLY A 1 121 ? -14.471 2.533 1.874 1.00 93.81 121 GLY A N 1
ATOM 913 C CA . GLY A 1 121 ? -15.424 3.042 0.889 1.00 93.81 121 GLY A CA 1
ATOM 914 C C . GLY A 1 121 ? -15.239 2.397 -0.490 1.00 93.81 121 GLY A C 1
ATOM 915 O O . GLY A 1 121 ? -14.114 2.219 -0.959 1.00 93.81 121 GLY A O 1
ATOM 916 N N . ASN A 1 122 ? -16.351 2.086 -1.161 1.00 95.94 122 ASN A N 1
ATOM 917 C CA . ASN A 1 122 ? -16.363 1.273 -2.383 1.00 95.94 122 ASN A CA 1
ATOM 918 C C . ASN A 1 122 ? -15.434 1.779 -3.491 1.00 95.94 122 ASN A C 1
ATOM 920 O O . ASN A 1 122 ? -14.796 0.959 -4.137 1.00 95.94 122 ASN A O 1
ATOM 924 N N . ILE A 1 123 ? -15.314 3.096 -3.688 1.00 94.50 123 ILE A N 1
ATOM 925 C CA . ILE A 1 123 ? -14.402 3.663 -4.697 1.00 94.50 123 ILE A CA 1
ATOM 926 C C . ILE A 1 123 ? -12.968 3.160 -4.473 1.00 94.50 123 ILE A C 1
ATOM 928 O O . ILE A 1 123 ? -12.341 2.661 -5.399 1.00 94.50 123 ILE A O 1
ATOM 932 N N . TYR A 1 124 ? -12.477 3.205 -3.235 1.00 96.31 124 TYR A N 1
ATOM 933 C CA . TYR A 1 124 ? -11.123 2.763 -2.894 1.00 96.31 124 TYR A CA 1
ATOM 934 C C . TYR A 1 124 ? -11.000 1.241 -2.868 1.00 96.31 124 TYR A C 1
ATOM 936 O O . TYR A 1 124 ? -9.981 0.698 -3.289 1.00 96.31 124 TYR A O 1
ATOM 944 N N . ARG A 1 125 ? -12.059 0.542 -2.436 1.00 95.81 125 ARG A N 1
ATOM 945 C CA . ARG A 1 125 ? -12.120 -0.924 -2.489 1.00 95.81 125 ARG A CA 1
ATOM 946 C C . ARG A 1 125 ? -11.979 -1.423 -3.925 1.00 95.81 125 ARG A C 1
ATOM 948 O O . ARG A 1 125 ? -11.169 -2.300 -4.197 1.00 95.81 125 ARG A O 1
ATOM 955 N N . TYR A 1 126 ? -12.712 -0.838 -4.866 1.00 96.56 126 TYR A N 1
ATOM 956 C CA . TYR A 1 126 ? -12.598 -1.212 -6.272 1.00 96.56 126 TYR A CA 1
ATOM 957 C C . TYR A 1 126 ? -11.252 -0.809 -6.880 1.00 96.56 126 TYR A C 1
ATOM 959 O O . TYR A 1 126 ? -10.746 -1.551 -7.717 1.00 96.56 126 TYR A O 1
ATOM 967 N N . SER A 1 127 ? -10.615 0.270 -6.413 1.00 96.69 127 SER A N 1
ATOM 968 C CA . SER A 1 127 ? -9.220 0.555 -6.774 1.00 96.69 127 SER A CA 1
ATOM 969 C C . SER A 1 127 ? -8.267 -0.565 -6.335 1.00 96.69 127 SER A C 1
ATOM 971 O O . SER A 1 127 ? -7.409 -0.964 -7.120 1.00 96.69 127 SER A O 1
ATOM 973 N N . LEU A 1 128 ? -8.447 -1.141 -5.137 1.00 96.44 128 LEU A N 1
ATOM 974 C CA . LEU A 1 128 ? -7.677 -2.316 -4.705 1.00 96.44 128 LEU A CA 1
ATOM 975 C C . LEU A 1 128 ? -7.884 -3.511 -5.643 1.00 96.44 128 LEU A C 1
ATOM 977 O O . LEU A 1 128 ? -6.911 -4.144 -6.044 1.00 96.44 128 LEU A O 1
ATOM 981 N N . LEU A 1 129 ? -9.131 -3.800 -6.028 1.00 97.06 129 LEU A N 1
ATOM 982 C CA . LEU A 1 129 ? -9.435 -4.917 -6.925 1.00 97.06 129 LEU A CA 1
ATOM 983 C C . LEU A 1 129 ? -8.833 -4.716 -8.319 1.00 97.06 129 LEU A C 1
ATOM 985 O O . LEU A 1 129 ? -8.137 -5.594 -8.820 1.00 97.06 129 LEU A O 1
ATOM 989 N N . VAL A 1 130 ? -9.105 -3.569 -8.946 1.00 95.25 130 VAL A N 1
ATOM 990 C CA . VAL A 1 130 ? -8.669 -3.280 -10.318 1.00 95.25 130 VAL A CA 1
ATOM 991 C C . VAL A 1 130 ? -7.145 -3.231 -10.388 1.00 95.25 130 VAL A C 1
ATOM 993 O O . VAL A 1 130 ? -6.551 -3.923 -11.212 1.00 95.25 130 VAL A O 1
ATOM 996 N N . GLY A 1 131 ? -6.505 -2.474 -9.491 1.00 94.94 131 GLY A N 1
ATOM 997 C CA . GLY A 1 131 ? -5.047 -2.393 -9.430 1.00 94.94 131 GLY A CA 1
ATOM 998 C C . GLY A 1 131 ? -4.403 -3.734 -9.081 1.00 94.94 131 GLY A C 1
ATOM 999 O O . GLY A 1 131 ? -3.415 -4.113 -9.701 1.00 94.94 131 GLY A O 1
ATOM 1000 N N . GLY A 1 132 ? -4.991 -4.480 -8.143 1.00 96.31 132 GLY A N 1
ATOM 1001 C CA . GLY A 1 132 ? -4.489 -5.783 -7.716 1.00 96.31 132 GLY A CA 1
ATOM 1002 C C . GLY A 1 132 ? -4.569 -6.844 -8.812 1.00 96.31 132 GLY A C 1
ATOM 1003 O O . GLY A 1 132 ? -3.580 -7.515 -9.087 1.00 96.31 132 GLY A O 1
ATOM 1004 N N . VAL A 1 133 ? -5.708 -6.983 -9.494 1.00 96.50 133 VAL A N 1
ATOM 1005 C CA . VAL 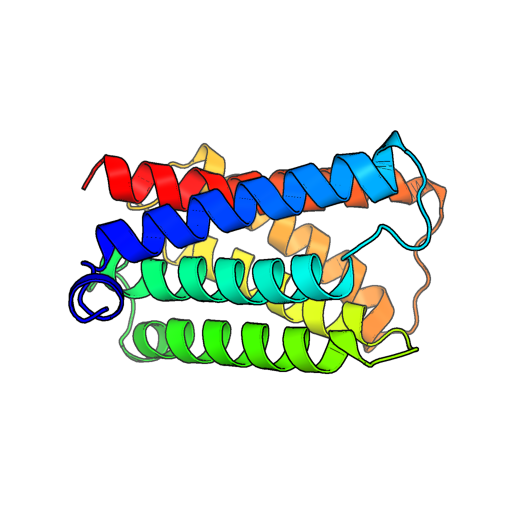A 1 133 ? -5.868 -7.992 -10.557 1.00 96.50 133 VAL A CA 1
ATOM 1006 C C . VAL A 1 133 ? -4.977 -7.677 -11.753 1.00 96.50 133 VAL A C 1
ATOM 1008 O O . VAL A 1 133 ? -4.243 -8.553 -12.208 1.00 96.50 133 VAL A O 1
ATOM 1011 N N . ILE A 1 134 ? -5.004 -6.435 -12.246 1.00 94.19 134 ILE A N 1
ATOM 1012 C CA . ILE A 1 134 ? -4.179 -6.041 -13.396 1.00 94.19 134 ILE A CA 1
ATOM 1013 C C . ILE A 1 134 ? -2.696 -6.152 -13.033 1.00 94.19 134 ILE A C 1
ATOM 1015 O O . ILE A 1 134 ? -1.923 -6.726 -13.796 1.00 94.19 134 ILE A O 1
ATOM 1019 N N . GLY A 1 135 ? -2.312 -5.662 -11.852 1.00 93.31 135 GLY A N 1
ATOM 1020 C CA . GLY A 1 135 ? -0.944 -5.733 -11.358 1.00 93.31 135 GLY A CA 1
ATOM 1021 C C . GLY A 1 135 ? -0.432 -7.165 -11.250 1.00 93.31 135 GLY A C 1
ATOM 1022 O O . GLY A 1 135 ? 0.635 -7.440 -11.782 1.00 93.31 135 GLY A O 1
ATOM 1023 N N . MET A 1 136 ? -1.216 -8.097 -10.692 1.00 94.69 136 MET A N 1
ATOM 1024 C CA . MET A 1 136 ? -0.839 -9.517 -10.639 1.00 94.69 136 MET A CA 1
ATOM 1025 C C . MET A 1 136 ? -0.609 -10.123 -12.025 1.00 94.69 136 MET A C 1
ATOM 1027 O O . MET A 1 136 ? 0.331 -10.893 -12.197 1.00 94.69 136 MET A O 1
ATOM 1031 N N . VAL A 1 137 ? -1.455 -9.810 -13.011 1.00 92.94 137 VAL A N 1
ATOM 1032 C CA . VAL A 1 137 ? -1.284 -10.332 -14.377 1.00 92.94 137 VAL A CA 1
ATOM 1033 C C . VAL A 1 137 ? 0.007 -9.793 -14.990 1.00 92.94 137 VAL A C 1
ATOM 1035 O O . VAL A 1 137 ? 0.815 -10.564 -15.495 1.00 92.94 137 VAL A O 1
ATOM 1038 N N . VAL A 1 138 ? 0.214 -8.479 -14.904 1.00 90.56 138 VAL A N 1
ATOM 1039 C CA . VAL A 1 138 ? 1.370 -7.770 -15.471 1.00 90.56 138 VAL A CA 1
ATOM 1040 C C . VAL A 1 138 ? 2.672 -8.238 -14.817 1.00 90.56 138 VAL A C 1
ATOM 1042 O O . VAL A 1 138 ? 3.585 -8.694 -15.501 1.00 90.56 138 VAL A O 1
ATOM 1045 N N . SER A 1 139 ? 2.767 -8.175 -13.492 1.00 90.50 139 SER A N 1
ATOM 1046 C CA . SER A 1 139 ? 3.994 -8.535 -12.783 1.00 90.50 139 SER A CA 1
ATOM 1047 C C . SER A 1 139 ? 4.227 -10.042 -12.742 1.00 90.50 139 SER A C 1
ATOM 1049 O O . SER A 1 139 ? 5.373 -10.479 -12.756 1.00 90.50 139 SER A O 1
ATOM 1051 N N . GLY A 1 140 ? 3.159 -10.844 -12.728 1.00 91.94 140 GLY A N 1
ATOM 1052 C CA . GLY A 1 140 ? 3.236 -12.301 -12.780 1.00 91.94 140 GLY A CA 1
ATOM 1053 C C . GLY A 1 140 ? 3.703 -12.820 -14.139 1.00 91.94 140 GLY A C 1
ATOM 1054 O O . GLY A 1 140 ? 4.463 -13.784 -14.181 1.00 91.94 140 GLY A O 1
ATOM 1055 N N . ALA A 1 141 ? 3.311 -12.167 -15.239 1.00 90.81 141 ALA A N 1
ATOM 1056 C CA . ALA A 1 141 ? 3.799 -12.502 -16.576 1.00 90.81 141 ALA A CA 1
ATOM 1057 C C . ALA A 1 141 ? 5.332 -12.395 -16.653 1.00 90.81 141 ALA A C 1
ATOM 1059 O O . ALA A 1 141 ? 5.989 -13.333 -17.102 1.00 90.81 141 ALA A O 1
ATOM 1060 N N . GLY A 1 142 ? 5.904 -11.306 -16.130 1.00 85.94 142 GLY A N 1
ATOM 1061 C CA . GLY A 1 142 ? 7.357 -11.154 -16.033 1.00 85.94 142 GLY A CA 1
ATOM 1062 C C . GLY A 1 142 ? 7.996 -12.121 -15.031 1.00 85.94 142 GLY A C 1
ATOM 1063 O O . GLY A 1 142 ? 8.975 -12.777 -15.355 1.00 85.94 142 GLY A O 1
ATOM 1064 N N . ALA A 1 143 ? 7.430 -12.250 -13.827 1.00 88.69 143 ALA A N 1
ATOM 1065 C CA . ALA A 1 143 ? 8.043 -13.007 -12.731 1.00 88.69 143 ALA A CA 1
ATOM 1066 C C . ALA A 1 143 ? 8.026 -14.538 -12.902 1.00 88.69 143 ALA A C 1
ATOM 1068 O O . ALA A 1 143 ? 8.898 -15.210 -12.358 1.00 88.69 143 ALA A O 1
ATOM 1069 N N . PHE A 1 144 ? 7.018 -15.098 -13.580 1.00 91.00 144 PHE A N 1
ATOM 1070 C CA . PHE A 1 144 ? 6.809 -16.553 -13.648 1.00 91.00 144 PHE A CA 1
ATOM 1071 C C . PHE A 1 144 ? 6.898 -17.138 -15.059 1.00 91.00 144 PHE A C 1
ATOM 1073 O O . PHE A 1 144 ? 6.971 -18.358 -15.196 1.00 91.00 144 PHE A O 1
ATOM 1080 N N . PHE A 1 145 ? 6.856 -16.297 -16.094 1.00 91.56 145 PHE A N 1
ATOM 1081 C CA . PHE A 1 145 ? 6.836 -16.734 -17.493 1.00 91.56 145 PHE A CA 1
ATOM 1082 C C . PHE A 1 145 ? 7.871 -16.013 -18.365 1.00 91.56 145 PHE A C 1
ATOM 1084 O O . PHE A 1 145 ? 7.840 -16.190 -19.582 1.00 91.56 145 PHE A O 1
ATOM 1091 N N . ASP A 1 146 ? 8.744 -15.193 -17.765 1.00 86.19 146 ASP A N 1
ATOM 1092 C CA . ASP A 1 146 ? 9.765 -14.393 -18.456 1.00 86.19 146 ASP A CA 1
ATOM 1093 C C . ASP A 1 146 ? 9.190 -13.551 -19.613 1.00 86.19 146 ASP A C 1
ATOM 1095 O O . ASP A 1 146 ? 9.831 -13.328 -20.641 1.00 86.19 146 ASP A O 1
ATOM 1099 N N . TYR A 1 147 ? 7.938 -13.099 -19.467 1.00 88.44 147 TYR A N 1
ATOM 1100 C CA . TYR A 1 147 ? 7.254 -12.313 -20.487 1.00 88.44 147 TYR A CA 1
ATOM 1101 C C . TYR A 1 147 ? 7.558 -10.823 -20.332 1.00 88.44 147 TYR A C 1
ATOM 1103 O O . TYR A 1 147 ? 7.212 -10.203 -19.322 1.00 88.44 147 TYR A O 1
ATOM 1111 N N . GLU A 1 148 ? 8.131 -10.227 -21.374 1.00 85.56 148 GLU A N 1
ATOM 1112 C CA . GLU A 1 148 ? 8.319 -8.783 -21.469 1.00 85.56 148 GLU A CA 1
ATOM 1113 C C . GLU A 1 148 ? 7.046 -8.102 -21.974 1.00 85.56 148 GLU A C 1
ATOM 1115 O O . GLU A 1 148 ? 6.511 -8.414 -23.041 1.00 85.56 148 GLU A O 1
ATOM 1120 N N . ILE A 1 149 ? 6.552 -7.142 -21.194 1.00 83.50 149 ILE A N 1
ATOM 1121 C CA . ILE A 1 149 ? 5.352 -6.393 -21.552 1.00 83.50 149 ILE A CA 1
ATOM 1122 C C . ILE A 1 149 ? 5.674 -5.423 -22.693 1.00 83.50 149 ILE A C 1
ATOM 1124 O O . ILE A 1 149 ? 6.602 -4.625 -22.560 1.00 83.50 149 ILE A O 1
ATOM 1128 N N . PRO A 1 150 ? 4.883 -5.421 -23.783 1.00 86.75 150 PRO A N 1
ATOM 1129 C CA . PRO A 1 150 ? 5.068 -4.481 -24.879 1.00 86.75 150 PRO A CA 1
ATOM 1130 C C . PRO A 1 150 ? 5.027 -3.026 -24.411 1.00 86.75 150 PRO A C 1
ATOM 1132 O O . PRO A 1 150 ? 4.141 -2.643 -23.645 1.00 86.75 150 PRO A O 1
ATOM 1135 N N . GLU A 1 151 ? 5.899 -2.182 -24.965 1.00 84.12 151 GLU A N 1
ATOM 1136 C CA . GLU A 1 151 ? 5.957 -0.748 -24.640 1.00 84.12 151 GLU A CA 1
ATOM 1137 C C . GLU A 1 151 ? 4.606 -0.035 -24.808 1.00 84.12 151 GLU A C 1
ATOM 1139 O O . GLU A 1 151 ? 4.249 0.843 -24.025 1.00 84.12 151 GLU A O 1
ATOM 1144 N N . ALA A 1 152 ? 3.802 -0.461 -25.789 1.00 86.88 152 ALA A N 1
ATOM 1145 C CA . ALA A 1 152 ? 2.459 0.066 -26.030 1.00 86.88 152 ALA A CA 1
ATOM 1146 C C . ALA A 1 152 ? 1.505 -0.097 -24.828 1.00 86.88 152 ALA A C 1
ATOM 1148 O O . ALA A 1 152 ? 0.506 0.616 -24.730 1.00 86.88 152 ALA A O 1
ATOM 1149 N N . LEU A 1 153 ? 1.802 -1.025 -23.913 1.00 84.56 153 LEU A N 1
ATOM 1150 C CA . LEU A 1 153 ? 1.039 -1.270 -22.693 1.00 84.56 153 LEU A CA 1
ATOM 1151 C C . LEU A 1 153 ? 1.607 -0.534 -21.469 1.00 84.56 153 LEU A C 1
ATOM 1153 O O . LEU A 1 153 ? 0.992 -0.600 -20.407 1.00 84.56 153 LEU A O 1
ATOM 1157 N N . MET A 1 154 ? 2.701 0.232 -21.594 1.00 79.69 154 MET A N 1
ATOM 1158 C CA . MET A 1 154 ? 3.230 1.063 -20.499 1.00 79.69 154 MET A CA 1
ATOM 1159 C C . MET A 1 154 ? 2.183 1.967 -19.817 1.00 79.69 154 MET A C 1
ATOM 1161 O O . MET A 1 154 ? 2.238 2.084 -18.590 1.00 79.69 154 MET A O 1
ATOM 1165 N N . PRO A 1 155 ? 1.182 2.552 -20.515 1.00 85.56 155 PRO A N 1
ATOM 1166 C CA . PRO A 1 155 ? 0.124 3.325 -19.857 1.00 85.56 155 PRO A CA 1
ATOM 1167 C C . PRO A 1 155 ? -0.665 2.546 -18.789 1.00 85.56 155 PRO A C 1
ATOM 1169 O O . PRO A 1 155 ? -1.217 3.153 -17.871 1.00 85.56 155 PRO A O 1
ATOM 1172 N N . ILE A 1 156 ? -0.692 1.208 -18.855 1.00 84.88 156 ILE A N 1
ATOM 1173 C CA . ILE A 1 156 ? -1.306 0.358 -17.825 1.00 84.88 156 ILE A CA 1
ATOM 1174 C C . ILE A 1 156 ? -0.583 0.520 -16.482 1.00 84.88 156 ILE A C 1
ATOM 1176 O O . ILE A 1 156 ? -1.238 0.520 -15.440 1.00 84.88 156 ILE A O 1
ATOM 1180 N N . GLY A 1 157 ? 0.735 0.741 -16.492 1.00 84.25 157 GLY A N 1
ATOM 1181 C CA . GLY A 1 157 ? 1.515 1.007 -15.283 1.00 84.25 157 GLY A CA 1
ATOM 1182 C C . GLY A 1 157 ? 0.986 2.211 -14.500 1.00 84.25 157 GLY A C 1
ATOM 1183 O O . GLY A 1 157 ? 0.846 2.139 -13.280 1.00 84.25 157 GLY A O 1
ATOM 1184 N N . LEU A 1 158 ? 0.577 3.280 -15.196 1.00 84.12 158 LEU A N 1
ATOM 1185 C CA . LEU A 1 158 ? -0.025 4.457 -14.565 1.00 84.12 158 LEU A CA 1
ATOM 1186 C C . LEU A 1 158 ? -1.379 4.127 -13.920 1.00 84.12 158 LEU A C 1
ATOM 1188 O O . LEU A 1 158 ? -1.663 4.583 -12.813 1.00 84.12 158 LEU A O 1
ATOM 1192 N N . VAL A 1 159 ? -2.206 3.313 -14.584 1.00 87.00 159 VAL A N 1
ATOM 1193 C CA . VAL A 1 159 ? -3.505 2.878 -14.044 1.00 87.00 159 VAL A CA 1
ATOM 1194 C C . VAL A 1 159 ? -3.313 2.050 -12.775 1.00 87.00 159 VAL A C 1
ATOM 1196 O O . VAL A 1 159 ? -3.977 2.318 -11.772 1.00 87.00 159 VAL A O 1
ATOM 1199 N N . ILE A 1 160 ? -2.385 1.087 -12.793 1.00 89.94 160 ILE A N 1
ATOM 1200 C CA . ILE A 1 160 ? -2.057 0.268 -11.618 1.00 89.94 160 ILE A CA 1
ATOM 1201 C C . ILE A 1 160 ? -1.569 1.167 -10.480 1.00 89.94 160 ILE A C 1
ATOM 1203 O O . ILE A 1 160 ? -2.049 1.044 -9.355 1.00 89.94 160 ILE A O 1
ATOM 1207 N N . TRP A 1 161 ? -0.662 2.100 -10.768 1.00 89.31 161 TRP A N 1
ATOM 1208 C CA . TRP A 1 161 ? -0.089 2.993 -9.765 1.00 89.31 161 TRP A CA 1
ATOM 1209 C C . TRP A 1 161 ? -1.133 3.927 -9.129 1.00 89.31 161 TRP A C 1
ATOM 1211 O O . TRP A 1 161 ? -1.186 4.057 -7.905 1.00 89.31 161 TRP A O 1
ATOM 1221 N N . LEU A 1 162 ? -2.034 4.514 -9.922 1.00 91.94 162 LEU A N 1
ATOM 1222 C CA . LEU A 1 162 ? -3.137 5.326 -9.394 1.00 91.94 162 LEU A CA 1
ATOM 1223 C C . LEU A 1 162 ? -4.096 4.487 -8.543 1.00 91.94 162 LEU A C 1
ATOM 1225 O O . LEU A 1 162 ? -4.476 4.899 -7.446 1.00 91.94 162 LEU A O 1
ATOM 1229 N N . ALA A 1 163 ? -4.464 3.296 -9.017 1.00 94.06 163 ALA A N 1
ATOM 1230 C CA . ALA A 1 163 ? -5.321 2.377 -8.277 1.00 94.06 163 ALA A CA 1
ATOM 1231 C C . ALA A 1 163 ? -4.676 1.948 -6.945 1.00 94.06 163 ALA A C 1
ATOM 1233 O O . ALA A 1 163 ? -5.348 1.893 -5.915 1.00 94.06 163 ALA A O 1
ATOM 1234 N N . PHE A 1 164 ? -3.361 1.737 -6.948 1.00 92.25 164 PHE A N 1
ATOM 1235 C CA . PHE A 1 164 ? -2.549 1.421 -5.779 1.00 92.25 164 PHE A CA 1
ATOM 1236 C C . PHE A 1 164 ? -2.547 2.553 -4.741 1.00 92.25 164 PHE A C 1
ATOM 1238 O O . PHE A 1 164 ? -2.877 2.317 -3.578 1.00 92.25 164 PHE A O 1
ATOM 1245 N N . ILE A 1 165 ? -2.280 3.797 -5.152 1.00 94.25 165 ILE A N 1
ATOM 1246 C CA . ILE A 1 165 ? -2.299 4.959 -4.246 1.00 94.25 165 ILE A CA 1
ATOM 1247 C C . ILE A 1 165 ? -3.697 5.208 -3.680 1.00 94.25 165 ILE A C 1
ATOM 1249 O O . ILE A 1 165 ? -3.854 5.490 -2.490 1.00 94.25 165 ILE A O 1
ATOM 1253 N N . LEU A 1 166 ? -4.730 5.118 -4.517 1.00 95.38 166 LEU A N 1
ATOM 1254 C CA . LEU A 1 166 ? -6.105 5.325 -4.075 1.00 95.38 166 LEU A CA 1
ATOM 1255 C C . LEU A 1 166 ? -6.545 4.219 -3.110 1.00 95.38 166 LEU A C 1
ATOM 1257 O O . LEU A 1 166 ? -7.139 4.513 -2.073 1.00 95.38 166 LEU A O 1
ATOM 1261 N N . GLY A 1 167 ? -6.238 2.966 -3.443 1.00 94.69 167 GLY A N 1
ATOM 1262 C CA . GLY A 1 167 ? -6.649 1.792 -2.684 1.00 94.69 167 GLY A CA 1
ATOM 1263 C C . GLY A 1 167 ? -5.922 1.634 -1.351 1.00 94.69 167 GLY A C 1
ATOM 1264 O O . GLY A 1 167 ? -6.582 1.410 -0.343 1.00 94.69 167 GLY A O 1
ATOM 1265 N N . LEU A 1 168 ? -4.591 1.761 -1.328 1.00 93.25 168 LEU A N 1
ATOM 1266 C CA . LEU A 1 168 ? -3.773 1.563 -0.120 1.00 93.25 168 LEU A CA 1
ATOM 1267 C C . LEU A 1 168 ? -3.415 2.872 0.592 1.00 93.25 168 LEU A C 1
ATOM 1269 O O . LEU A 1 168 ? -3.217 2.877 1.797 1.00 93.25 168 LEU A O 1
ATOM 1273 N N . GLY A 1 169 ? -3.364 4.002 -0.108 1.00 93.12 169 GLY A N 1
ATOM 1274 C CA . GLY A 1 169 ? -3.104 5.296 0.523 1.00 93.12 169 GLY A CA 1
ATOM 1275 C C . GLY A 1 169 ? -4.388 5.958 1.011 1.00 93.12 169 GLY A C 1
ATOM 1276 O O . GLY A 1 169 ? -4.644 6.070 2.210 1.00 93.12 169 GLY A O 1
ATOM 1277 N N . VAL A 1 170 ? -5.213 6.414 0.067 1.00 96.19 170 VAL A N 1
ATOM 1278 C CA . VAL A 1 170 ? -6.366 7.280 0.372 1.00 96.19 170 VAL A CA 1
ATOM 1279 C C . VAL A 1 170 ? -7.473 6.532 1.119 1.00 96.19 170 VAL A C 1
ATOM 1281 O O . VAL A 1 170 ? -7.992 7.048 2.111 1.00 96.19 170 VAL A O 1
ATOM 1284 N N . GLY A 1 171 ? -7.822 5.321 0.677 1.00 95.38 171 GLY A N 1
ATOM 1285 C CA . GLY A 1 171 ? -8.891 4.516 1.276 1.00 95.38 171 GLY A CA 1
ATOM 1286 C C . GLY A 1 171 ? -8.721 4.295 2.785 1.00 95.38 171 GLY A C 1
ATOM 1287 O O . GLY A 1 171 ? -9.611 4.691 3.545 1.00 95.38 171 GLY A O 1
ATOM 1288 N N . PRO A 1 172 ? -7.587 3.734 3.242 1.00 93.50 172 PRO A N 1
ATOM 1289 C CA . PRO A 1 172 ? -7.315 3.515 4.661 1.00 93.50 172 PRO A CA 1
ATOM 1290 C C . PRO A 1 172 ? -7.290 4.803 5.489 1.00 93.50 172 PRO A C 1
ATOM 1292 O O . PRO A 1 172 ? -7.823 4.815 6.599 1.00 93.50 172 PRO A O 1
ATOM 1295 N N . ILE A 1 173 ? -6.752 5.912 4.956 1.00 96.00 173 ILE A N 1
ATOM 1296 C CA . ILE A 1 173 ? -6.781 7.213 5.649 1.00 96.00 173 ILE A CA 1
ATOM 1297 C C . ILE A 1 173 ? -8.221 7.642 5.938 1.00 96.00 173 ILE A C 1
ATOM 1299 O O . ILE A 1 173 ? -8.542 8.055 7.055 1.00 96.00 173 ILE A O 1
ATOM 1303 N N . LEU A 1 174 ? -9.095 7.572 4.934 1.00 96.38 174 LEU A N 1
ATOM 1304 C CA . LEU A 1 174 ? -10.483 7.996 5.093 1.00 96.38 174 LEU A CA 1
ATOM 1305 C C . LEU A 1 174 ? -11.263 7.056 6.014 1.00 96.38 174 LEU A C 1
ATOM 1307 O O . LEU A 1 174 ? -12.027 7.541 6.847 1.00 96.38 174 LEU A O 1
ATOM 1311 N N . ALA A 1 175 ? -11.019 5.745 5.933 1.00 94.50 175 ALA A N 1
ATOM 1312 C CA . ALA A 1 175 ? -11.605 4.772 6.854 1.00 94.50 175 ALA A CA 1
ATOM 1313 C C . ALA A 1 175 ? -11.256 5.102 8.317 1.00 94.50 175 ALA A C 1
ATOM 1315 O O . ALA A 1 175 ? -12.140 5.148 9.169 1.00 94.50 175 ALA A O 1
ATOM 1316 N N . TRP A 1 176 ? -9.994 5.436 8.599 1.00 95.25 176 TRP A N 1
ATOM 1317 C CA . TRP A 1 176 ? -9.560 5.842 9.939 1.00 95.25 176 TRP A CA 1
ATOM 1318 C C . TRP A 1 176 ? -10.098 7.191 10.402 1.00 95.25 176 TRP A C 1
ATOM 1320 O O . TRP A 1 176 ? -10.317 7.383 11.596 1.00 95.25 176 TRP A O 1
ATOM 1330 N N . ARG A 1 177 ? -10.297 8.151 9.497 1.00 92.62 177 ARG A N 1
ATOM 1331 C CA . ARG A 1 177 ? -10.886 9.451 9.859 1.00 92.62 177 ARG A CA 1
ATOM 1332 C C . ARG A 1 177 ? -12.349 9.324 10.281 1.00 92.62 177 ARG A C 1
ATOM 1334 O O . ARG A 1 177 ? -12.777 10.091 11.137 1.00 92.62 177 ARG A O 1
ATOM 1341 N N . ASN A 1 178 ? -13.065 8.358 9.711 1.00 88.00 178 ASN A N 1
ATOM 1342 C CA . ASN A 1 178 ? -14.479 8.107 9.985 1.00 88.00 178 ASN A CA 1
ATOM 1343 C C . ASN A 1 178 ? -14.729 7.228 11.226 1.00 88.00 178 ASN A C 1
ATOM 1345 O O . ASN A 1 178 ? -15.885 7.036 11.594 1.00 88.00 178 ASN A O 1
ATOM 1349 N N . LYS A 1 179 ? -13.671 6.692 11.844 1.00 83.50 179 LYS A N 1
ATOM 1350 C CA . LYS A 1 179 ? -13.707 5.857 13.053 1.00 83.50 179 LYS A CA 1
ATOM 1351 C C . LYS A 1 179 ? -13.255 6.659 14.269 1.00 83.50 179 LYS A C 1
ATOM 1353 O O . LYS A 1 179 ? -13.837 6.466 15.351 1.00 83.50 179 LYS A O 1
#

Sequence (179 aa):
MKSFFASTDKENALQAGYLFLIVNILGFVTTGIMGMEAPPGEKLVGFLWGLSLAGVILGMKPLLGDNVPENWRDGTIFFAAAIFTANTLLLGSDGNEFAPFFFFICLNMVALYAVSEGIIGNIYRYSLLVGGVIGMVVSGAGAFFDYEIPEALMPIGLVIWLAFILGLGVGPILAWRNK